Protein AF-A0A4R5VNA3-F1 (afdb_monomer_lite)

Foldseek 3Di:
DPPDPVVVVVVVVVVVPPPPPPPPPPPDAWPQQWDADPVPLQIEHPDGDPCAAAAALVSNLVVCLVTPPPVVSNVPDDSVSYDCPPHHYD

Secondary structure (DSSP, 8-state):
---SHHHHHHHHHTTS--------------TTSEEE-TTT--EEESS--TTTTT--HHHHHHHHHHH---HHHHHT--GGGEE-TT----

Sequence (90 aa):
MKKSFLGLLILCVLNFSSVTDAFAHSGRTDRLGGHFKRANCTYMFHHPTAAVSGKSKATIVSLIKKYNSNNKCTRSLTTKKVDWSTVRHK

Radius of gyration: 22.79 Å; chains: 1; bounding box: 54×20×63 Å

pLDDT: mean 82.94, std 17.85, range [45.59, 98.31]

Organism: NCBI:txid2547811

Structure (mmCIF, N/CA/C/O backbone):
data_AF-A0A4R5VNA3-F1
#
_entry.id   AF-A0A4R5VNA3-F1
#
loop_
_atom_site.group_PDB
_atom_site.id
_atom_site.type_symbol
_atom_site.label_atom_id
_atom_site.label_alt_id
_atom_site.label_comp_id
_atom_site.label_asym_id
_atom_site.label_entity_id
_atom_site.label_seq_id
_atom_site.pdbx_PDB_ins_code
_atom_site.Cartn_x
_atom_site.Cartn_y
_atom_site.Cartn_z
_atom_site.occupancy
_atom_site.B_iso_or_equiv
_atom_site.auth_seq_id
_atom_site.auth_comp_id
_atom_site.auth_asym_id
_atom_site.auth_atom_id
_atom_site.pdbx_PDB_model_num
ATOM 1 N N . MET A 1 1 ? 39.918 4.418 -53.404 1.00 45.59 1 MET A N 1
ATOM 2 C CA . MET A 1 1 ? 38.507 4.003 -53.222 1.00 45.59 1 MET A CA 1
ATOM 3 C C . MET A 1 1 ? 38.125 4.194 -51.754 1.00 45.59 1 MET A C 1
ATOM 5 O O . MET A 1 1 ? 38.568 3.422 -50.922 1.00 45.59 1 MET A O 1
ATOM 9 N N . LYS A 1 2 ? 37.411 5.274 -51.400 1.00 53.66 2 LYS A N 1
ATOM 10 C CA . LYS A 1 2 ? 37.009 5.602 -50.010 1.00 53.66 2 LYS A CA 1
ATOM 11 C C . LYS A 1 2 ? 35.547 6.073 -49.956 1.00 53.66 2 LYS A C 1
ATOM 13 O O . LYS A 1 2 ? 35.236 7.114 -49.396 1.00 53.66 2 LYS A O 1
ATOM 18 N N . LYS A 1 3 ? 34.647 5.343 -50.615 1.00 53.72 3 LYS A N 1
ATOM 19 C CA . LYS A 1 3 ? 33.204 5.628 -50.632 1.00 53.72 3 LYS A CA 1
ATOM 20 C C . LYS A 1 3 ? 32.434 4.351 -50.302 1.00 53.72 3 LYS A C 1
ATOM 22 O O . LYS A 1 3 ? 31.751 3.817 -51.156 1.00 53.72 3 LYS A O 1
ATOM 27 N N . SER A 1 4 ? 32.634 3.797 -49.108 1.00 56.19 4 SER A N 1
ATOM 28 C CA . SER A 1 4 ? 31.828 2.636 -48.687 1.00 56.19 4 SER A CA 1
ATOM 29 C C . SER A 1 4 ? 31.617 2.492 -47.180 1.00 56.19 4 SER A C 1
ATOM 31 O O . SER A 1 4 ? 30.835 1.649 -46.768 1.00 56.19 4 SER A O 1
ATOM 33 N N . PHE A 1 5 ? 32.249 3.327 -46.348 1.00 53.41 5 PHE A N 1
ATOM 34 C CA . PHE A 1 5 ? 32.058 3.264 -44.893 1.00 53.41 5 PHE A CA 1
ATOM 35 C C . PHE A 1 5 ? 30.889 4.117 -44.385 1.00 53.41 5 PHE A C 1
ATOM 37 O O . PHE A 1 5 ? 30.299 3.791 -43.360 1.00 53.41 5 PHE A O 1
ATOM 44 N N . LEU A 1 6 ? 30.508 5.177 -45.109 1.00 54.62 6 LEU A N 1
ATOM 45 C CA . LEU A 1 6 ? 29.460 6.094 -44.648 1.00 54.62 6 LEU A CA 1
ATOM 46 C C . LEU A 1 6 ? 28.048 5.494 -44.778 1.00 54.62 6 LEU A C 1
ATOM 48 O O . LEU A 1 6 ? 27.202 5.726 -43.922 1.00 54.62 6 LEU A O 1
ATOM 52 N N . GLY A 1 7 ? 27.808 4.671 -45.807 1.00 55.91 7 GLY A N 1
ATOM 53 C CA . GLY A 1 7 ? 26.519 3.995 -45.999 1.00 55.91 7 GLY A CA 1
ATOM 54 C C . GLY A 1 7 ? 26.239 2.918 -44.948 1.00 55.91 7 GLY A C 1
ATOM 55 O O . GLY A 1 7 ? 25.096 2.742 -44.537 1.00 55.91 7 GLY A O 1
ATOM 56 N N . LEU A 1 8 ? 27.288 2.249 -44.457 1.00 54.91 8 LEU A N 1
ATOM 57 C CA . LEU A 1 8 ? 27.167 1.194 -43.450 1.00 54.91 8 LEU A CA 1
ATOM 58 C C . LEU A 1 8 ? 26.764 1.760 -42.077 1.00 54.91 8 LEU A C 1
ATOM 60 O O . LEU A 1 8 ? 25.977 1.151 -41.360 1.00 54.91 8 LEU A O 1
ATOM 64 N N . LEU A 1 9 ? 27.255 2.957 -41.736 1.00 56.34 9 LEU A N 1
ATOM 65 C CA . LEU A 1 9 ? 26.936 3.625 -40.472 1.00 56.34 9 LEU A CA 1
ATOM 66 C C . LEU A 1 9 ? 25.465 4.075 -40.418 1.00 56.34 9 LEU A C 1
ATOM 68 O O . LEU A 1 9 ? 24.812 3.934 -39.389 1.00 56.34 9 LEU A O 1
ATOM 72 N N . ILE A 1 10 ? 24.930 4.569 -41.540 1.00 58.62 10 ILE A N 1
ATOM 73 C CA . ILE A 1 10 ? 23.536 5.030 -41.649 1.00 58.62 10 ILE A CA 1
ATOM 74 C C . ILE A 1 10 ? 22.559 3.846 -41.555 1.00 58.62 10 ILE A C 1
ATOM 76 O O . ILE A 1 10 ? 21.515 3.959 -40.914 1.00 58.62 10 ILE A O 1
ATOM 80 N N . LEU A 1 11 ? 22.924 2.686 -42.112 1.00 55.44 11 LEU A N 1
ATOM 81 C CA . LEU A 1 11 ? 22.115 1.467 -42.030 1.00 55.44 11 LEU A CA 1
ATOM 82 C C . LEU A 1 11 ? 22.011 0.925 -40.591 1.00 55.44 11 LEU A C 1
ATOM 84 O O . LEU A 1 11 ? 20.959 0.429 -40.191 1.00 55.44 11 LEU A O 1
ATOM 88 N N . CYS A 1 12 ? 23.071 1.060 -39.786 1.00 57.59 12 CYS A N 1
ATOM 89 C CA . CYS A 1 12 ? 23.070 0.627 -38.385 1.00 57.59 12 CYS A CA 1
ATOM 90 C C . CYS A 1 12 ? 22.184 1.502 -37.483 1.00 57.59 12 CYS A C 1
ATOM 92 O O . CYS A 1 12 ? 21.576 0.986 -36.549 1.00 57.59 12 CYS A O 1
ATOM 94 N N . VAL A 1 13 ? 22.074 2.807 -37.757 1.00 58.50 13 VAL A N 1
ATOM 95 C CA . VAL A 1 13 ? 21.277 3.738 -36.931 1.00 58.50 13 VAL A CA 1
ATOM 96 C C . VAL A 1 13 ? 19.768 3.555 -37.155 1.00 58.50 13 VAL A C 1
ATOM 98 O O . VAL A 1 13 ? 18.987 3.701 -36.219 1.00 58.50 13 VAL A O 1
ATOM 101 N N . LEU A 1 14 ? 19.351 3.161 -38.363 1.00 56.84 14 LEU A N 1
ATOM 102 C CA . LEU A 1 14 ? 17.937 2.982 -38.727 1.00 56.84 14 LEU A CA 1
ATOM 103 C C . LEU A 1 14 ? 17.304 1.674 -38.209 1.00 56.84 14 LEU A C 1
ATOM 105 O O . LEU A 1 14 ? 16.087 1.525 -38.265 1.00 56.84 14 LEU A O 1
ATOM 109 N N . ASN A 1 15 ? 18.098 0.732 -37.686 1.00 54.97 15 ASN A N 1
ATOM 110 C CA . ASN A 1 15 ? 17.605 -0.560 -37.183 1.00 54.97 15 ASN A CA 1
ATOM 111 C C . ASN A 1 15 ? 17.274 -0.570 -35.677 1.00 54.97 15 ASN A C 1
ATOM 113 O O . ASN A 1 15 ? 16.736 -1.553 -35.180 1.00 54.97 15 ASN A O 1
ATOM 117 N N . PHE A 1 16 ? 17.543 0.515 -34.942 1.00 56.22 16 PHE A N 1
ATOM 118 C CA . PHE A 1 16 ? 17.182 0.631 -33.517 1.00 56.22 16 PHE A CA 1
ATOM 119 C C . PHE A 1 16 ? 15.807 1.278 -33.279 1.00 56.22 16 PHE A C 1
ATOM 121 O O . PHE A 1 16 ? 15.388 1.441 -32.135 1.00 56.22 16 PHE A O 1
ATOM 128 N N . SER A 1 17 ? 15.087 1.649 -34.342 1.00 55.59 17 SER A N 1
ATOM 129 C CA . SER A 1 17 ? 13.792 2.336 -34.246 1.00 55.59 17 SER A CA 1
ATOM 130 C C . SER A 1 17 ? 12.611 1.412 -33.934 1.00 55.59 17 SER A C 1
ATOM 132 O O . SER A 1 17 ? 11.511 1.902 -33.691 1.00 55.59 17 SER A O 1
ATOM 134 N N . SER A 1 18 ? 12.806 0.091 -33.903 1.00 58.03 18 SER A N 1
ATOM 135 C CA . SER A 1 18 ? 11.783 -0.856 -33.454 1.00 58.03 18 SER A CA 1
ATOM 136 C C . SER A 1 18 ? 11.758 -0.907 -31.926 1.00 58.03 18 SER A C 1
ATOM 138 O O . SER A 1 18 ? 12.234 -1.853 -31.298 1.00 58.03 18 SER A O 1
ATOM 140 N N . VAL A 1 19 ? 11.223 0.161 -31.338 1.00 62.09 19 VAL A N 1
ATOM 141 C CA . VAL A 1 19 ? 10.732 0.192 -29.961 1.00 62.09 19 VAL A CA 1
ATOM 142 C C . VAL A 1 19 ? 9.783 -0.985 -29.761 1.00 62.09 19 VAL A C 1
ATOM 144 O O . VAL A 1 19 ? 8.663 -1.002 -30.259 1.00 62.09 19 VAL A O 1
ATOM 147 N N . THR A 1 20 ? 10.254 -2.008 -29.060 1.00 58.91 20 THR A N 1
ATOM 148 C CA . THR A 1 20 ? 9.398 -3.091 -28.590 1.00 58.91 20 THR A CA 1
ATOM 149 C C . THR A 1 20 ? 8.448 -2.516 -27.553 1.00 58.91 20 THR A C 1
ATOM 151 O O . THR A 1 20 ? 8.914 -2.003 -26.532 1.00 58.91 20 THR A O 1
ATOM 154 N N . ASP A 1 21 ? 7.142 -2.619 -27.801 1.00 58.56 21 ASP A N 1
ATOM 155 C CA . ASP A 1 21 ? 6.104 -2.491 -26.784 1.00 58.56 21 ASP A CA 1
ATOM 156 C C . ASP A 1 21 ? 6.512 -3.311 -25.557 1.00 58.56 21 ASP A C 1
ATOM 158 O O . ASP A 1 21 ? 6.418 -4.541 -25.526 1.00 58.56 21 ASP A O 1
ATOM 162 N N . ALA A 1 22 ? 7.026 -2.626 -24.537 1.00 58.91 22 ALA A N 1
ATOM 163 C CA . ALA A 1 22 ? 7.248 -3.223 -23.240 1.00 58.91 22 ALA A CA 1
ATOM 164 C C . ALA A 1 22 ? 5.858 -3.469 -22.660 1.00 58.91 22 ALA A C 1
ATOM 166 O O . ALA A 1 22 ? 5.270 -2.575 -22.053 1.00 58.91 22 ALA A O 1
ATOM 167 N N . PHE A 1 23 ? 5.317 -4.662 -22.915 1.00 53.19 23 PHE A N 1
ATOM 168 C CA . PHE A 1 23 ? 4.042 -5.128 -22.392 1.00 53.19 23 PHE A CA 1
ATOM 169 C C . PHE A 1 23 ? 4.043 -4.857 -20.885 1.00 53.19 23 PHE A C 1
ATOM 171 O O . PHE A 1 23 ? 4.735 -5.523 -20.111 1.00 53.19 23 PHE A O 1
ATOM 178 N N . ALA A 1 24 ? 3.337 -3.805 -20.469 1.00 57.00 24 ALA A N 1
ATOM 179 C CA . ALA A 1 24 ? 3.260 -3.401 -19.079 1.00 57.00 24 ALA A CA 1
ATOM 180 C C . ALA A 1 24 ? 2.361 -4.414 -18.369 1.00 57.00 24 ALA A C 1
ATOM 182 O O . ALA A 1 24 ? 1.173 -4.183 -18.156 1.00 57.00 24 ALA A O 1
ATOM 183 N N . HIS A 1 25 ? 2.911 -5.592 -18.068 1.00 52.19 25 HIS A N 1
ATOM 184 C CA . HIS A 1 25 ? 2.218 -6.613 -17.305 1.00 52.19 25 HIS A CA 1
ATOM 185 C C . HIS A 1 25 ? 1.760 -5.982 -15.992 1.00 52.19 25 HIS A C 1
ATOM 187 O O . HIS A 1 25 ? 2.570 -5.396 -15.267 1.00 52.19 25 HIS A O 1
ATOM 193 N N . SER A 1 26 ? 0.465 -6.096 -15.683 1.00 60.16 26 SER A N 1
ATOM 194 C CA . SER A 1 26 ? -0.058 -5.719 -14.374 1.00 60.16 26 SER A CA 1
ATOM 195 C C . SER A 1 26 ? 0.783 -6.447 -13.332 1.00 60.16 26 SER A C 1
ATOM 197 O O . SER A 1 26 ? 0.767 -7.680 -13.281 1.00 60.16 26 SER A O 1
ATOM 199 N N . GLY A 1 27 ? 1.590 -5.700 -12.572 1.00 65.00 27 GLY A N 1
ATOM 200 C CA . GLY A 1 27 ? 2.486 -6.283 -11.581 1.00 65.00 27 GLY A CA 1
ATOM 201 C C . GLY A 1 27 ? 1.713 -7.278 -10.718 1.00 65.00 27 GLY A C 1
ATOM 202 O O . GLY A 1 27 ? 0.581 -6.993 -10.323 1.00 65.00 27 GLY A O 1
ATOM 203 N N . ARG A 1 28 ? 2.298 -8.458 -10.473 1.00 82.31 28 ARG A N 1
ATOM 204 C CA . ARG A 1 28 ? 1.652 -9.532 -9.706 1.00 82.31 28 ARG A CA 1
ATOM 205 C C . ARG A 1 28 ? 1.077 -8.959 -8.408 1.00 82.31 28 ARG A C 1
ATOM 207 O O . ARG A 1 28 ? 1.832 -8.496 -7.552 1.00 82.31 28 ARG A O 1
ATOM 214 N N . THR A 1 29 ? -0.246 -8.995 -8.272 1.00 91.81 29 THR A N 1
ATOM 215 C CA . THR A 1 29 ? -0.922 -8.582 -7.044 1.00 91.81 29 THR A CA 1
ATOM 216 C C . THR A 1 29 ? -0.683 -9.609 -5.946 1.00 91.81 29 THR A C 1
ATOM 218 O O . THR A 1 29 ? -0.553 -10.808 -6.205 1.00 91.81 29 THR A O 1
ATOM 221 N N . ASP A 1 30 ? -0.642 -9.150 -4.702 1.00 93.62 30 ASP A N 1
ATOM 222 C CA . ASP A 1 30 ? -0.714 -10.037 -3.552 1.00 93.62 30 ASP A CA 1
ATOM 223 C C . ASP A 1 30 ? -2.144 -10.584 -3.364 1.00 93.62 30 ASP A C 1
ATOM 225 O O . ASP A 1 30 ? -3.070 -10.279 -4.121 1.00 93.62 30 ASP A O 1
ATOM 229 N N . ARG A 1 31 ? -2.336 -11.404 -2.327 1.00 94.94 31 ARG A N 1
ATOM 230 C CA . ARG A 1 31 ? -3.623 -12.052 -2.022 1.00 94.94 31 ARG A CA 1
ATOM 231 C C . ARG A 1 31 ? -4.769 -11.084 -1.687 1.00 94.94 31 ARG A C 1
ATOM 233 O O . ARG A 1 31 ? -5.916 -11.510 -1.601 1.00 94.94 31 ARG A O 1
ATOM 240 N N . LEU A 1 32 ? -4.473 -9.813 -1.419 1.00 96.50 32 LEU A N 1
ATOM 241 C CA . LEU A 1 32 ? -5.471 -8.772 -1.176 1.00 96.50 32 LEU A CA 1
ATOM 242 C C . LEU A 1 32 ? -5.891 -8.068 -2.472 1.00 96.50 32 LEU A C 1
ATOM 244 O O . LEU A 1 32 ? -6.817 -7.260 -2.441 1.00 96.50 32 LEU A O 1
ATOM 248 N N . GLY A 1 33 ? -5.244 -8.395 -3.597 1.00 94.62 33 GLY A N 1
ATOM 249 C CA . GLY A 1 33 ? -5.567 -7.855 -4.913 1.00 94.62 33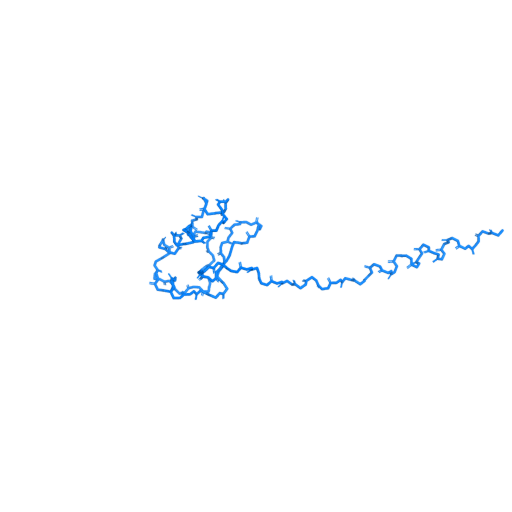 GLY A CA 1
ATOM 250 C C . GLY A 1 33 ? -4.875 -6.533 -5.231 1.00 94.62 33 GLY A C 1
ATOM 251 O O . GLY A 1 33 ? -5.328 -5.794 -6.106 1.00 94.62 33 GLY A O 1
ATOM 252 N N . GLY A 1 34 ? -3.789 -6.213 -4.523 1.00 95.00 34 GLY A N 1
ATOM 253 C CA . GLY A 1 34 ? -2.992 -5.013 -4.754 1.00 95.00 34 GLY A CA 1
ATOM 254 C C . GLY A 1 34 ? -1.489 -5.267 -4.747 1.00 95.00 34 GLY A C 1
ATOM 255 O O . GLY A 1 34 ? -1.031 -6.389 -4.539 1.00 95.00 34 GLY A O 1
ATOM 256 N N . HIS A 1 35 ? -0.703 -4.228 -5.008 1.00 95.31 35 HIS A N 1
ATOM 257 C CA . HIS A 1 35 ? 0.752 -4.267 -4.882 1.00 95.31 35 HIS A CA 1
ATOM 258 C C . HIS A 1 35 ? 1.336 -2.870 -4.628 1.00 95.31 35 HIS A C 1
ATOM 260 O O . HIS A 1 35 ? 0.674 -1.847 -4.799 1.00 95.31 35 HIS A O 1
ATOM 266 N N . PHE A 1 36 ? 2.605 -2.818 -4.218 1.00 95.50 36 PHE A N 1
ATOM 267 C CA . PHE A 1 36 ? 3.329 -1.559 -4.050 1.00 95.50 36 PHE A CA 1
ATOM 268 C C . PHE A 1 36 ? 3.886 -1.032 -5.372 1.00 95.50 36 PHE A C 1
ATOM 270 O O . PHE A 1 36 ? 4.648 -1.728 -6.045 1.00 95.50 36 PHE A O 1
ATOM 277 N N . LYS A 1 37 ? 3.646 0.248 -5.668 1.00 92.69 37 LYS A N 1
ATOM 278 C CA . LYS A 1 37 ? 4.408 0.984 -6.682 1.00 92.69 37 LYS A CA 1
ATOM 279 C C . LYS A 1 37 ? 5.887 0.989 -6.307 1.00 92.69 37 LYS A C 1
ATOM 281 O O . LYS A 1 37 ? 6.258 1.469 -5.233 1.00 92.69 37 LYS A O 1
ATOM 286 N N . ARG A 1 38 ? 6.744 0.527 -7.222 1.00 89.31 38 ARG A N 1
ATOM 287 C CA . ARG A 1 38 ? 8.205 0.498 -7.024 1.00 89.31 38 ARG A CA 1
ATOM 288 C C . ARG A 1 38 ? 8.792 1.880 -6.725 1.00 89.31 38 ARG A C 1
ATOM 290 O O . ARG A 1 38 ? 9.676 1.979 -5.883 1.00 89.31 38 ARG A O 1
ATOM 297 N N . ALA A 1 39 ? 8.275 2.924 -7.375 1.00 90.94 39 ALA A N 1
ATOM 298 C CA . ALA A 1 39 ? 8.822 4.276 -7.286 1.00 90.94 39 ALA A CA 1
ATOM 299 C C . ALA A 1 39 ? 8.718 4.895 -5.881 1.00 90.94 39 ALA A C 1
ATOM 301 O O . ALA A 1 39 ? 9.625 5.603 -5.459 1.00 90.94 39 ALA A O 1
ATOM 302 N N . ASN A 1 40 ? 7.623 4.648 -5.151 1.00 93.88 40 ASN A N 1
ATOM 303 C CA . ASN A 1 40 ? 7.333 5.401 -3.924 1.00 93.88 40 ASN A CA 1
ATOM 304 C C . ASN A 1 40 ? 6.677 4.595 -2.789 1.00 93.88 40 ASN A C 1
ATOM 306 O O . ASN A 1 40 ? 6.276 5.177 -1.780 1.00 93.88 40 ASN A O 1
ATOM 310 N N . CYS A 1 41 ? 6.570 3.268 -2.918 1.00 95.44 41 CYS A N 1
ATOM 311 C CA . CYS A 1 41 ? 5.903 2.404 -1.938 1.00 95.44 41 CYS A CA 1
ATOM 312 C C . CYS A 1 41 ? 4.442 2.800 -1.642 1.00 95.44 41 CYS A C 1
ATOM 314 O O . CYS A 1 41 ? 3.939 2.517 -0.554 1.00 95.44 41 CYS A O 1
ATOM 316 N N . THR A 1 42 ? 3.746 3.430 -2.591 1.00 96.50 42 THR A N 1
ATOM 317 C CA . THR A 1 42 ? 2.285 3.559 -2.510 1.00 96.50 42 THR A CA 1
ATOM 318 C C . THR A 1 42 ? 1.663 2.213 -2.841 1.00 96.50 42 THR A C 1
ATOM 320 O O . THR A 1 42 ? 1.977 1.633 -3.879 1.00 96.50 42 THR A O 1
ATOM 323 N N . TYR A 1 43 ? 0.802 1.704 -1.971 1.00 96.50 43 TYR A N 1
ATOM 324 C CA . TYR A 1 43 ? 0.062 0.476 -2.218 1.00 96.50 43 TYR A CA 1
ATOM 325 C C . TYR A 1 43 ? -1.188 0.773 -3.050 1.00 96.50 43 TYR A C 1
ATOM 327 O O . TYR A 1 43 ? -1.988 1.616 -2.655 1.00 96.50 43 TYR A O 1
ATOM 335 N N . MET A 1 44 ? -1.362 0.087 -4.176 1.00 95.31 44 MET A N 1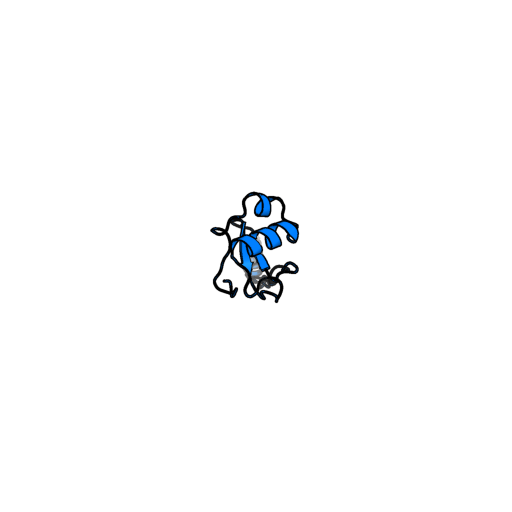
ATOM 336 C CA . MET A 1 44 ? -2.536 0.203 -5.043 1.00 95.31 44 MET A CA 1
ATOM 337 C C . MET A 1 44 ? -3.292 -1.113 -5.103 1.00 95.31 44 MET A C 1
ATOM 339 O O . MET A 1 44 ? -2.687 -2.164 -5.307 1.00 95.31 44 MET A O 1
ATOM 343 N N . PHE A 1 45 ? -4.616 -1.039 -5.002 1.00 95.06 45 PHE A N 1
ATOM 344 C CA . PHE A 1 45 ? -5.499 -2.162 -5.293 1.00 95.06 45 PHE A CA 1
ATOM 345 C C . PHE A 1 45 ? -5.900 -2.147 -6.771 1.00 95.06 45 PHE A C 1
ATOM 347 O O . PHE A 1 45 ? -6.405 -1.141 -7.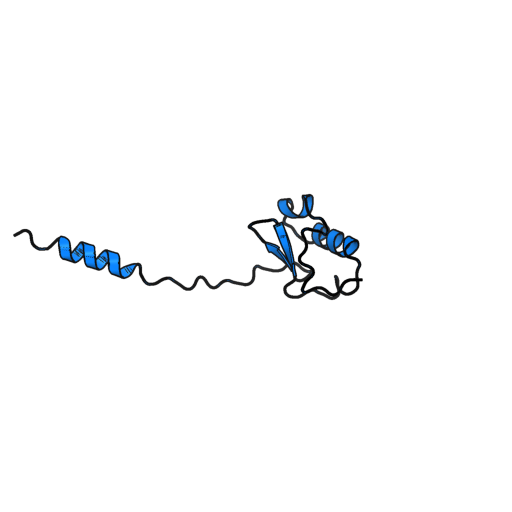266 1.00 95.06 45 PHE A O 1
ATOM 354 N N . HIS A 1 46 ? -5.707 -3.273 -7.457 1.00 92.31 46 HIS A N 1
ATOM 355 C CA . HIS A 1 46 ? -6.243 -3.503 -8.803 1.00 92.31 46 HIS A CA 1
ATOM 356 C C . HIS A 1 46 ? -7.573 -4.255 -8.730 1.00 92.31 46 HIS A C 1
ATOM 358 O O . HIS A 1 46 ? -8.548 -3.860 -9.359 1.00 92.31 46 HIS A O 1
ATOM 364 N N . HIS A 1 47 ? -7.619 -5.306 -7.907 1.00 91.88 47 HIS A N 1
ATOM 365 C CA . HIS A 1 47 ? -8.783 -6.175 -7.732 1.00 91.88 47 HIS A CA 1
ATOM 366 C C . HIS A 1 47 ? -9.011 -6.470 -6.241 1.00 91.88 47 HIS A C 1
ATOM 368 O O . HIS A 1 47 ? -8.751 -7.590 -5.797 1.00 91.88 47 HIS A O 1
ATOM 374 N N . PRO A 1 48 ? -9.428 -5.474 -5.433 1.00 94.12 48 PRO A N 1
ATOM 375 C CA . PRO A 1 48 ? -9.562 -5.649 -3.992 1.00 94.12 48 PRO A CA 1
ATOM 376 C C . PRO A 1 48 ? -10.497 -6.811 -3.646 1.00 94.12 48 PRO A C 1
ATOM 378 O O . PRO A 1 48 ? -11.607 -6.921 -4.163 1.00 94.12 48 PRO A O 1
ATOM 381 N N . THR A 1 49 ? -10.040 -7.683 -2.752 1.00 95.19 49 THR A N 1
ATOM 382 C CA . THR A 1 49 ? -10.769 -8.903 -2.390 1.00 95.19 49 THR A CA 1
ATOM 383 C C . THR A 1 49 ? -11.751 -8.676 -1.237 1.00 95.19 49 THR A C 1
ATOM 385 O O . THR A 1 49 ? -11.713 -7.668 -0.523 1.00 95.19 49 THR A O 1
ATOM 388 N N . ALA A 1 50 ? -12.602 -9.672 -0.969 1.00 95.31 50 ALA A N 1
ATOM 389 C CA . ALA A 1 50 ? -13.469 -9.688 0.214 1.00 95.31 50 ALA A CA 1
ATOM 390 C C . ALA A 1 50 ? -12.687 -9.557 1.540 1.00 95.31 50 ALA A C 1
ATOM 392 O O . ALA A 1 50 ? -13.237 -9.124 2.550 1.00 95.31 50 ALA A O 1
ATOM 393 N N . ALA A 1 51 ? -11.384 -9.866 1.539 1.00 95.50 51 ALA A N 1
ATOM 394 C CA . ALA A 1 51 ? -10.525 -9.702 2.705 1.00 95.50 51 ALA A CA 1
ATOM 395 C C . ALA A 1 51 ? -10.295 -8.234 3.096 1.00 95.50 51 ALA A C 1
ATOM 397 O O . ALA A 1 51 ? -9.896 -7.990 4.231 1.00 95.50 51 ALA A O 1
ATOM 398 N N . VAL A 1 52 ? -10.531 -7.266 2.205 1.00 95.81 52 VAL A N 1
ATOM 399 C CA . VAL A 1 52 ? -10.384 -5.826 2.499 1.00 95.81 52 VAL A CA 1
ATOM 400 C C . VAL A 1 52 ? -11.699 -5.053 2.405 1.00 95.81 52 VAL A C 1
ATOM 402 O O . VAL A 1 52 ? -11.818 -3.996 3.021 1.00 95.81 52 VAL A O 1
ATOM 405 N N . SER A 1 53 ? -12.697 -5.590 1.699 1.00 93.25 53 SER A N 1
ATOM 406 C CA . SER A 1 53 ? -14.003 -4.948 1.529 1.00 93.25 53 SER A CA 1
ATOM 407 C C . SER A 1 53 ? -14.708 -4.706 2.869 1.00 93.25 53 SER A C 1
ATOM 409 O O . SER A 1 53 ? -14.818 -5.602 3.708 1.00 93.25 53 SER A O 1
ATOM 411 N N . GLY A 1 54 ? -15.165 -3.471 3.090 1.00 93.31 54 GLY A N 1
ATOM 412 C CA . GLY A 1 54 ? -15.912 -3.075 4.285 1.00 93.31 54 GLY A CA 1
ATOM 413 C C . GLY A 1 54 ? -15.102 -3.111 5.586 1.00 93.31 54 GLY A C 1
ATOM 414 O O . GLY A 1 54 ? -15.689 -3.091 6.669 1.00 93.31 54 GLY A O 1
ATOM 415 N N . LYS A 1 55 ? -13.768 -3.187 5.515 1.00 96.44 55 LYS A N 1
ATOM 416 C CA . LYS A 1 55 ? -12.885 -3.061 6.683 1.00 96.44 55 LYS A CA 1
ATOM 417 C C . LYS A 1 55 ? -12.426 -1.615 6.855 1.00 96.44 55 LYS A C 1
ATOM 419 O O . LYS A 1 55 ? -12.436 -0.838 5.903 1.00 96.44 55 LYS A O 1
ATOM 424 N N . SER A 1 56 ? -12.009 -1.258 8.068 1.00 97.56 56 SER A N 1
ATOM 425 C CA . SER A 1 56 ? -11.431 0.063 8.330 1.00 97.56 56 SER A CA 1
ATOM 426 C C . SER A 1 56 ? -10.064 0.202 7.655 1.00 97.56 56 SER A C 1
AT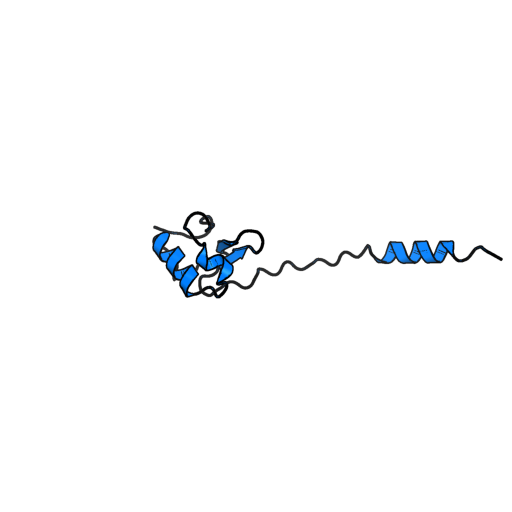OM 428 O O . SER A 1 56 ? -9.336 -0.784 7.474 1.00 97.56 56 SER A O 1
ATOM 430 N N . LYS A 1 57 ? -9.657 1.439 7.349 1.00 97.50 57 LYS A N 1
ATOM 431 C CA . LYS A 1 57 ? -8.328 1.724 6.772 1.00 97.50 57 LYS A CA 1
ATOM 432 C C . LYS A 1 57 ? -7.181 1.133 7.599 1.00 97.50 57 LYS A C 1
ATOM 434 O O . LYS A 1 57 ? -6.227 0.601 7.036 1.00 97.50 57 LYS A O 1
ATOM 439 N N . ALA A 1 58 ? -7.277 1.194 8.928 1.00 97.69 58 ALA A N 1
ATOM 440 C CA . ALA A 1 58 ? -6.262 0.653 9.832 1.00 97.69 58 ALA A CA 1
ATOM 441 C C . ALA A 1 58 ? -6.151 -0.877 9.721 1.00 97.69 58 ALA A C 1
ATOM 443 O O . ALA A 1 58 ? -5.047 -1.415 9.606 1.00 97.69 58 ALA A O 1
ATOM 444 N N . THR A 1 59 ? -7.289 -1.577 9.680 1.00 98.12 59 THR A N 1
ATOM 445 C CA . THR A 1 59 ? -7.312 -3.029 9.481 1.00 98.12 59 THR A CA 1
ATOM 446 C C . THR A 1 59 ? -6.739 -3.408 8.119 1.00 98.12 59 THR A C 1
ATOM 448 O O . THR A 1 59 ? -5.936 -4.334 8.037 1.00 98.12 59 THR A O 1
ATOM 451 N N . ILE A 1 60 ? -7.087 -2.672 7.060 1.00 98.12 60 ILE A N 1
ATOM 452 C CA . ILE A 1 60 ? -6.554 -2.914 5.713 1.00 98.12 60 ILE A CA 1
ATOM 453 C C . ILE A 1 60 ? -5.026 -2.754 5.695 1.00 98.12 60 ILE A C 1
ATOM 455 O O . ILE A 1 60 ? -4.330 -3.633 5.194 1.00 98.12 60 ILE A O 1
ATOM 459 N N . VAL A 1 61 ? -4.481 -1.699 6.311 1.00 98.12 61 VAL A N 1
ATOM 460 C CA . VAL A 1 61 ? -3.022 -1.509 6.427 1.00 98.12 61 VAL A CA 1
ATOM 461 C C . VAL A 1 61 ? -2.353 -2.675 7.161 1.00 98.12 61 VAL A C 1
ATOM 463 O O . VAL A 1 61 ? -1.304 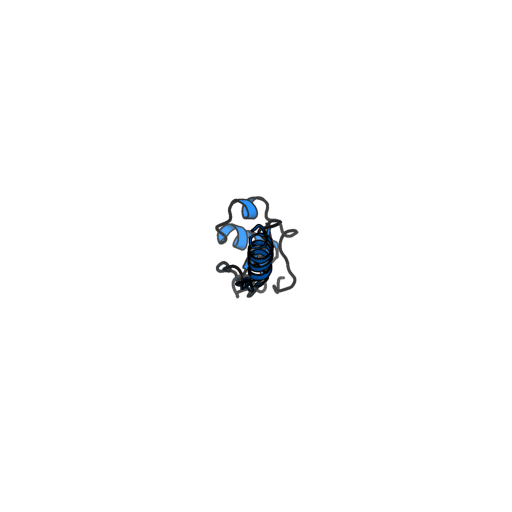-3.144 6.720 1.00 98.12 61 VAL A O 1
ATOM 466 N N . SER A 1 62 ? -2.951 -3.176 8.245 1.00 98.31 62 SER A N 1
ATOM 467 C CA . SER A 1 62 ? -2.430 -4.342 8.974 1.00 98.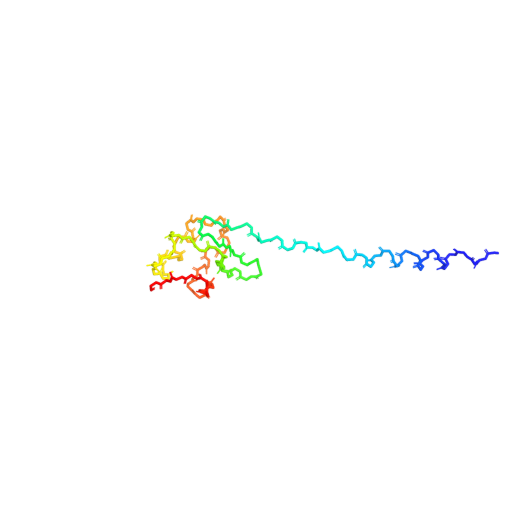31 62 SER A CA 1
ATOM 468 C C . SER A 1 62 ? -2.399 -5.601 8.098 1.00 98.31 62 SER A C 1
ATOM 470 O O . SER A 1 62 ? -1.389 -6.305 8.048 1.00 98.31 62 SER A O 1
ATOM 472 N N . LEU A 1 63 ? -3.462 -5.844 7.324 1.00 98.06 63 LEU A N 1
ATOM 473 C CA . LEU A 1 63 ? -3.524 -6.968 6.387 1.00 98.06 63 LEU A CA 1
ATOM 474 C C . LEU A 1 63 ? -2.460 -6.855 5.290 1.00 98.06 63 LEU A C 1
ATOM 476 O O . LEU A 1 63 ? -1.801 -7.850 4.992 1.00 98.06 63 LEU A O 1
ATOM 480 N N . ILE A 1 64 ? -2.249 -5.660 4.726 1.00 97.88 64 ILE A N 1
ATOM 481 C CA . ILE A 1 64 ? -1.196 -5.434 3.724 1.00 97.88 64 ILE A CA 1
ATOM 482 C C . ILE A 1 64 ? 0.176 -5.762 4.322 1.00 97.88 64 ILE A C 1
ATOM 484 O O . ILE A 1 64 ? 0.943 -6.508 3.718 1.00 97.88 64 ILE A O 1
ATOM 488 N N . LYS A 1 65 ? 0.481 -5.263 5.530 1.00 97.75 65 LYS A N 1
ATOM 489 C CA . LYS A 1 65 ? 1.749 -5.564 6.217 1.00 97.75 65 LYS A CA 1
ATOM 490 C C . LYS A 1 65 ? 1.936 -7.060 6.474 1.00 97.75 65 LYS A C 1
ATOM 492 O O . LYS A 1 65 ? 3.055 -7.544 6.371 1.00 97.75 65 LYS A O 1
ATOM 497 N N . LYS A 1 66 ? 0.854 -7.777 6.794 1.00 97.00 66 LYS A N 1
ATOM 498 C CA . LYS A 1 66 ? 0.874 -9.221 7.069 1.00 97.00 66 LYS A CA 1
ATOM 499 C C . LYS A 1 66 ? 1.118 -10.064 5.817 1.00 97.00 66 LYS A C 1
ATOM 501 O O . LYS A 1 66 ? 1.783 -11.091 5.898 1.00 97.00 66 LYS A O 1
ATOM 506 N N . TYR A 1 67 ? 0.523 -9.689 4.687 1.00 95.62 67 TYR A N 1
ATOM 507 C CA . TYR A 1 67 ? 0.453 -10.565 3.515 1.00 95.62 67 TYR A CA 1
ATOM 508 C C . TYR A 1 67 ? 1.349 -10.164 2.349 1.00 95.62 67 TYR A C 1
ATOM 510 O O . TYR A 1 67 ? 1.540 -10.976 1.441 1.00 95.62 67 TYR A O 1
ATOM 518 N N . ASN A 1 68 ? 1.895 -8.952 2.360 1.00 95.06 68 ASN A N 1
ATOM 519 C CA . ASN A 1 68 ? 2.816 -8.499 1.333 1.00 95.06 68 ASN A CA 1
ATOM 520 C C . ASN A 1 68 ? 4.270 -8.773 1.750 1.00 95.06 68 ASN A C 1
ATOM 522 O O . ASN A 1 68 ? 4.700 -8.369 2.827 1.00 95.06 68 ASN A O 1
ATOM 526 N N . SER A 1 69 ? 5.042 -9.428 0.883 1.00 92.69 69 SER A N 1
ATOM 527 C CA . SER A 1 69 ? 6.434 -9.816 1.153 1.00 92.69 69 SER A CA 1
ATOM 528 C C . SER A 1 69 ? 7.449 -8.675 1.001 1.00 92.69 69 SER A C 1
ATOM 530 O O . SER A 1 69 ? 8.629 -8.851 1.306 1.00 92.69 69 SER A O 1
ATOM 532 N N . ASN A 1 70 ? 7.033 -7.491 0.538 1.00 94.44 70 ASN A N 1
ATOM 533 C CA . ASN A 1 70 ? 7.920 -6.342 0.390 1.00 94.44 70 ASN A CA 1
ATOM 534 C C . ASN A 1 70 ? 8.162 -5.649 1.742 1.00 94.44 70 ASN A C 1
ATOM 536 O O . ASN A 1 70 ? 7.596 -4.592 2.034 1.00 94.44 70 ASN A O 1
ATOM 540 N N . ASN A 1 71 ? 9.061 -6.228 2.540 1.00 93.88 71 ASN A N 1
ATOM 541 C CA . ASN A 1 71 ? 9.431 -5.731 3.868 1.00 93.88 71 ASN A CA 1
ATOM 542 C C . ASN A 1 71 ? 9.914 -4.270 3.862 1.00 93.88 71 ASN A C 1
ATOM 544 O O . ASN A 1 71 ? 9.691 -3.534 4.822 1.00 93.88 71 ASN A O 1
ATOM 548 N N . LYS A 1 72 ? 10.545 -3.813 2.771 1.00 95.00 72 LYS A N 1
ATOM 549 C CA . LYS A 1 72 ? 10.979 -2.416 2.626 1.00 95.00 72 LYS A CA 1
ATOM 550 C C . LYS A 1 72 ? 9.781 -1.464 2.651 1.00 95.00 72 LYS A C 1
ATOM 552 O O . LYS A 1 72 ? 9.790 -0.483 3.393 1.00 95.00 72 LYS A O 1
ATOM 557 N N . CYS A 1 73 ? 8.747 -1.747 1.861 1.00 96.88 73 CYS A N 1
ATOM 558 C CA . CYS A 1 73 ? 7.574 -0.883 1.786 1.00 96.88 73 CYS A CA 1
ATOM 559 C C . CYS A 1 73 ? 6.629 -1.065 2.986 1.00 96.88 73 CYS A C 1
ATOM 561 O O . CYS A 1 73 ? 6.137 -0.069 3.519 1.00 96.88 73 CYS A O 1
ATOM 563 N N . THR A 1 74 ? 6.415 -2.295 3.471 1.00 96.88 74 THR A N 1
ATOM 564 C CA . THR A 1 74 ? 5.488 -2.560 4.589 1.00 96.88 74 THR A CA 1
ATOM 565 C C . THR A 1 74 ? 5.927 -1.903 5.899 1.00 96.88 74 THR A C 1
ATOM 567 O O . THR A 1 74 ? 5.071 -1.415 6.639 1.00 96.88 74 THR A O 1
ATOM 570 N N . ARG A 1 75 ? 7.238 -1.784 6.168 1.00 96.25 75 ARG A N 1
ATOM 571 C CA . ARG A 1 75 ? 7.768 -1.112 7.374 1.00 96.25 75 ARG A CA 1
ATOM 572 C C . ARG A 1 75 ? 7.311 0.341 7.516 1.00 96.25 75 ARG A C 1
ATOM 574 O O . ARG A 1 75 ? 7.013 0.773 8.623 1.00 96.25 75 ARG A O 1
ATOM 581 N N . SER A 1 76 ? 7.219 1.077 6.406 1.00 94.75 76 SER A N 1
ATOM 582 C CA . SER A 1 76 ? 6.800 2.490 6.394 1.00 94.75 76 SER A CA 1
ATOM 583 C C . SER A 1 76 ? 5.342 2.696 5.972 1.00 94.75 76 SER A C 1
ATOM 585 O O . SER A 1 76 ? 4.908 3.834 5.778 1.00 94.75 76 SER A O 1
ATOM 587 N N . LEU A 1 77 ? 4.577 1.610 5.802 1.00 97.88 77 LEU A N 1
ATOM 588 C CA . LEU A 1 77 ? 3.201 1.702 5.334 1.00 97.88 77 LEU A CA 1
ATOM 589 C C . LEU A 1 77 ? 2.305 2.333 6.405 1.00 97.88 77 LEU A C 1
ATOM 591 O O . LEU A 1 77 ? 2.190 1.838 7.532 1.00 97.88 77 LEU A O 1
ATOM 595 N N . THR A 1 78 ? 1.630 3.403 6.000 1.00 97.56 78 THR A N 1
ATOM 596 C CA . THR A 1 78 ? 0.582 4.104 6.743 1.00 97.56 78 THR A CA 1
ATOM 597 C C . THR A 1 78 ? -0.640 4.267 5.846 1.00 97.56 78 THR A C 1
ATOM 599 O O . THR A 1 78 ? -0.566 4.043 4.637 1.00 97.56 78 THR A O 1
ATOM 602 N N . THR A 1 79 ? -1.765 4.705 6.409 1.00 97.06 79 THR A N 1
ATOM 603 C CA . THR A 1 79 ? -2.993 4.946 5.636 1.00 97.06 79 THR A CA 1
ATOM 604 C C . THR A 1 79 ? -2.814 5.985 4.525 1.00 97.06 79 THR A C 1
ATOM 606 O O . THR A 1 79 ? -3.509 5.915 3.520 1.00 97.06 79 THR A O 1
ATOM 609 N N . LYS A 1 80 ? -1.855 6.911 4.661 1.00 96.75 80 LYS A N 1
ATOM 610 C CA . LYS A 1 80 ? -1.528 7.924 3.642 1.00 96.75 80 LYS A CA 1
ATOM 611 C C . LYS A 1 80 ? -0.799 7.348 2.420 1.00 96.75 80 LYS A C 1
ATOM 613 O O . LYS A 1 80 ? -0.782 7.984 1.377 1.00 96.75 80 LYS A O 1
ATOM 618 N N . LYS A 1 81 ? -0.187 6.164 2.545 1.00 97.00 81 LYS A N 1
ATOM 619 C CA . LYS A 1 81 ? 0.541 5.469 1.465 1.00 97.00 81 LYS A CA 1
ATOM 620 C C . LYS A 1 81 ? -0.274 4.347 0.820 1.00 97.00 81 LYS A C 1
ATOM 622 O O . LYS A 1 81 ? 0.292 3.458 0.189 1.00 97.00 81 LYS A O 1
ATOM 627 N N . VAL A 1 82 ? -1.589 4.367 0.989 1.00 97.12 82 VAL A N 1
ATOM 628 C CA . VAL A 1 82 ? -2.505 3.460 0.301 1.00 97.12 82 VAL A CA 1
ATOM 629 C C . VAL A 1 82 ? -3.370 4.302 -0.621 1.00 97.12 82 VAL A C 1
ATOM 631 O O . VAL A 1 82 ? -3.924 5.317 -0.203 1.00 97.12 82 VAL A O 1
ATOM 634 N N . ASP A 1 83 ? -3.463 3.884 -1.874 1.00 95.88 83 ASP A N 1
ATOM 635 C CA . ASP A 1 83 ? -4.433 4.410 -2.817 1.00 95.88 83 ASP A CA 1
ATOM 636 C C . ASP A 1 83 ? -5.800 3.789 -2.513 1.00 95.88 83 ASP A C 1
ATOM 638 O O . ASP A 1 83 ? -6.004 2.579 -2.644 1.00 95.88 83 ASP A O 1
ATOM 642 N N . TRP A 1 84 ? -6.723 4.627 -2.049 1.00 94.81 84 TRP A N 1
ATOM 643 C CA . TRP A 1 84 ? -8.054 4.207 -1.621 1.00 94.81 84 TRP A CA 1
ATOM 644 C C . TRP A 1 84 ? -9.095 4.246 -2.745 1.00 94.81 84 TRP A C 1
ATOM 646 O O . TRP A 1 84 ? -10.242 3.882 -2.496 1.00 94.81 84 TRP A O 1
ATOM 656 N N . SER A 1 85 ? -8.725 4.677 -3.956 1.00 91.00 85 SER A N 1
ATOM 657 C CA . SER A 1 85 ? -9.663 4.939 -5.061 1.00 91.00 85 SER A CA 1
ATOM 658 C C . SER A 1 85 ? -10.481 3.718 -5.493 1.00 91.00 85 SER A C 1
ATOM 660 O O . SER A 1 85 ? -11.608 3.867 -5.959 1.00 91.00 85 SER A O 1
ATOM 662 N N . THR A 1 86 ? -9.949 2.511 -5.305 1.00 86.31 86 THR A N 1
ATOM 663 C CA . THR A 1 86 ? -10.558 1.267 -5.799 1.00 86.31 86 THR A CA 1
ATOM 664 C C . THR A 1 86 ? -11.084 0.346 -4.696 1.00 86.31 86 THR A C 1
ATOM 666 O O . THR A 1 86 ? -11.714 -0.664 -5.003 1.00 86.31 86 THR A O 1
ATOM 669 N N . VAL A 1 87 ? -10.878 0.667 -3.410 1.00 90.44 87 VAL A N 1
ATOM 670 C CA . VAL A 1 87 ? -11.293 -0.189 -2.283 1.00 90.44 87 VAL A CA 1
ATOM 671 C C . VAL A 1 87 ? -12.427 0.439 -1.474 1.00 90.44 87 VAL A C 1
ATOM 673 O O . VAL A 1 87 ? -12.306 1.529 -0.912 1.00 90.44 87 VAL A O 1
ATOM 676 N N . ARG A 1 88 ? -13.537 -0.295 -1.350 1.00 85.94 88 ARG A N 1
ATOM 677 C CA . ARG A 1 88 ? -14.650 0.078 -0.471 1.00 85.94 88 ARG A CA 1
ATOM 678 C C . ARG A 1 88 ? -14.286 -0.244 0.974 1.00 85.94 88 ARG A C 1
ATOM 680 O O . ARG A 1 88 ? -14.223 -1.410 1.358 1.00 85.94 88 ARG A O 1
ATOM 687 N N . HIS A 1 89 ? -14.037 0.791 1.760 1.00 85.12 89 HIS A N 1
ATOM 688 C CA . HIS A 1 89 ? -13.655 0.712 3.167 1.00 85.12 89 HIS A CA 1
ATOM 689 C C . HIS A 1 89 ? -14.708 1.406 4.039 1.00 85.12 89 HIS A C 1
ATOM 691 O O . HIS A 1 89 ? -15.487 2.215 3.535 1.00 85.12 89 HIS A O 1
ATOM 697 N N . LYS A 1 90 ? -14.745 1.042 5.323 1.00 73.75 90 LYS A N 1
ATOM 698 C CA . LYS A 1 90 ? -15.564 1.714 6.343 1.00 73.75 90 LYS A CA 1
ATOM 699 C C . LYS A 1 90 ? -14.827 2.907 6.939 1.00 73.75 90 LYS A C 1
ATOM 701 O O . LYS A 1 90 ? -13.572 2.844 7.011 1.00 73.75 90 LYS A O 1
#